Protein AF-A0A7C0WY96-F1 (afdb_monomer_lite)

Radius of gyration: 19.06 Å; chains: 1; bounding box: 50×30×59 Å

pLDDT: mean 78.81, std 15.13, range [37.84, 95.38]

Sequence (147 aa):
MQAAKEWLKQNKFLPRLSLKEQKEIVVGLLGDELVEFNDPRGRTKKGLRLYVVHQKEVKTILTTSYQLIQQLADIPEGSVIRIRKKFVNQKTVYEVELTKKPEEVVDQMLPYVEKLRQYKEGVGSEIEKTKEEVEKEIEQKALEESF

Secondary structure (DSSP, 8-state):
-HHHHHHHHHTTPPPBP-TTT-SEEEEEEEEEEEEEEE-TTS-EEEEEEEEEEETTEEEEEEE--HHHHHHHHTSPTT-EEEEEEEEETTEEEEEEEEEE-GGGTHHHHHHHHHHHHHHHHHHHHHHHHHHHHHHHHHHHHHHHTT-

Structure (mmCIF, N/CA/C/O backbone):
data_AF-A0A7C0WY96-F1
#
_entry.id   AF-A0A7C0WY96-F1
#
loop_
_atom_site.group_PDB
_atom_site.id
_atom_site.type_symbol
_atom_site.label_atom_id
_atom_site.label_alt_id
_atom_site.label_comp_id
_atom_site.label_asym_id
_atom_site.label_entity_id
_atom_site.label_seq_id
_atom_site.pdbx_PDB_ins_code
_atom_site.Cartn_x
_atom_site.Cartn_y
_atom_site.Cartn_z
_atom_site.occupancy
_atom_site.B_iso_or_equiv
_atom_site.auth_seq_id
_atom_site.auth_comp_id
_atom_site.auth_asym_id
_atom_site.auth_atom_id
_atom_site.pdbx_PDB_model_num
ATOM 1 N N . MET A 1 1 ? 23.450 9.141 -3.529 1.00 49.84 1 MET A N 1
ATOM 2 C CA . MET A 1 1 ? 22.136 8.930 -2.863 1.00 49.84 1 MET A CA 1
ATOM 3 C C . MET A 1 1 ? 21.152 10.085 -3.099 1.00 49.84 1 MET A C 1
ATOM 5 O O . MET A 1 1 ? 19.963 9.815 -3.209 1.00 49.84 1 MET A O 1
ATOM 9 N N . GLN A 1 2 ? 21.619 11.339 -3.203 1.00 37.84 2 GLN A N 1
ATOM 10 C CA . GLN A 1 2 ? 20.793 12.519 -3.525 1.00 37.84 2 GLN A CA 1
ATOM 11 C C . GLN A 1 2 ? 20.265 12.500 -4.968 1.00 37.84 2 GLN A C 1
ATOM 13 O O . GLN A 1 2 ? 19.056 12.550 -5.152 1.00 37.84 2 GLN A O 1
ATOM 18 N N . ALA A 1 3 ? 21.137 12.232 -5.947 1.00 38.81 3 ALA A N 1
ATOM 19 C CA . ALA A 1 3 ? 20.771 12.168 -7.366 1.00 38.81 3 ALA A CA 1
ATOM 20 C C . ALA A 1 3 ? 19.659 11.150 -7.677 1.00 38.81 3 ALA A C 1
ATOM 22 O O . ALA A 1 3 ? 18.743 11.459 -8.418 1.00 38.81 3 ALA A O 1
ATOM 23 N N . ALA A 1 4 ? 19.658 9.966 -7.052 1.00 41.22 4 ALA A N 1
ATOM 24 C CA . ALA A 1 4 ? 18.580 8.985 -7.235 1.00 41.22 4 ALA A CA 1
ATOM 25 C C . ALA A 1 4 ? 17.244 9.443 -6.616 1.00 41.22 4 ALA A C 1
ATOM 27 O O . ALA A 1 4 ? 16.183 9.137 -7.144 1.00 41.22 4 ALA A O 1
ATOM 28 N N . LYS A 1 5 ? 17.275 10.190 -5.503 1.00 42.84 5 LYS A N 1
ATOM 29 C CA . LYS A 1 5 ? 16.069 10.760 -4.878 1.00 42.84 5 LYS A CA 1
ATOM 30 C C . LYS A 1 5 ? 15.532 11.961 -5.658 1.00 42.84 5 LYS A C 1
ATOM 32 O O . LYS A 1 5 ? 14.319 12.127 -5.732 1.00 42.84 5 LYS A O 1
ATOM 37 N N . GLU A 1 6 ? 16.413 12.783 -6.217 1.00 40.66 6 GLU A N 1
ATOM 38 C CA . GLU A 1 6 ? 16.057 13.896 -7.104 1.00 40.66 6 GLU A CA 1
ATOM 39 C C . GLU A 1 6 ? 15.535 13.386 -8.440 1.00 40.66 6 GLU A C 1
ATOM 41 O O . GLU A 1 6 ? 14.480 13.833 -8.867 1.00 40.66 6 GLU A O 1
ATOM 46 N N . TRP A 1 7 ? 16.164 12.361 -9.013 1.00 38.97 7 TRP A N 1
ATOM 47 C CA . TRP A 1 7 ? 15.675 11.677 -10.204 1.00 38.97 7 TRP A CA 1
ATOM 48 C C . TRP A 1 7 ? 14.302 11.034 -9.951 1.00 38.97 7 TRP A C 1
ATOM 50 O O . TRP A 1 7 ? 13.382 11.248 -10.727 1.00 38.97 7 TRP A O 1
ATOM 60 N N . LEU A 1 8 ? 14.077 10.355 -8.819 1.00 49.84 8 LEU A N 1
ATOM 61 C CA . LEU A 1 8 ? 12.746 9.829 -8.457 1.00 49.84 8 LEU A CA 1
ATOM 62 C C . LEU A 1 8 ? 11.689 10.932 -8.247 1.00 49.84 8 LEU A C 1
ATOM 64 O O . LEU A 1 8 ? 10.527 10.733 -8.597 1.00 49.84 8 LEU A O 1
ATOM 68 N N . LYS A 1 9 ? 12.081 12.092 -7.697 1.00 45.94 9 LYS A N 1
ATOM 69 C CA . LYS A 1 9 ? 11.213 13.278 -7.575 1.00 45.94 9 LYS A CA 1
ATOM 70 C C . LYS A 1 9 ? 10.898 13.914 -8.932 1.00 45.94 9 LYS A C 1
ATOM 72 O O . LYS A 1 9 ? 9.781 14.383 -9.121 1.00 45.94 9 LYS A O 1
ATOM 77 N N . GLN A 1 10 ? 11.865 13.942 -9.846 1.00 41.25 10 GLN A N 1
ATOM 78 C CA . GLN A 1 10 ? 11.741 14.519 -11.187 1.00 41.25 10 GLN A CA 1
ATOM 79 C C . GLN A 1 10 ? 10.947 13.606 -12.136 1.00 41.25 10 GLN A C 1
ATOM 81 O O . GLN A 1 10 ? 10.165 14.109 -12.931 1.00 41.25 10 GLN A O 1
ATOM 86 N N . ASN A 1 11 ? 11.038 12.281 -11.971 1.00 45.78 11 ASN A N 1
ATOM 87 C CA . ASN A 1 11 ? 10.306 11.265 -12.747 1.00 45.78 11 ASN A CA 1
ATOM 88 C C . ASN A 1 11 ? 8.964 10.860 -12.098 1.00 45.78 11 ASN A C 1
ATOM 90 O O . ASN A 1 11 ? 8.478 9.742 -12.261 1.00 45.78 11 ASN A O 1
ATOM 94 N N . LYS A 1 12 ? 8.376 11.766 -11.303 1.00 53.72 12 LYS A N 1
ATOM 95 C CA . LYS A 1 12 ? 7.014 11.672 -10.747 1.00 53.72 12 LYS A CA 1
ATOM 96 C C . LYS A 1 12 ? 6.713 10.439 -9.882 1.00 53.72 12 LYS A C 1
ATOM 98 O O . LYS A 1 12 ? 5.546 10.150 -9.651 1.00 53.72 12 LYS A O 1
ATOM 103 N N . PHE A 1 13 ? 7.690 9.713 -9.339 1.00 62.47 13 PHE A N 1
ATOM 104 C CA . PHE A 1 13 ? 7.360 8.556 -8.499 1.00 62.47 13 PHE A CA 1
ATOM 105 C C . PHE A 1 13 ? 6.587 8.981 -7.245 1.00 62.47 13 PHE A C 1
ATOM 107 O O . PHE A 1 13 ? 7.045 9.813 -6.458 1.00 62.47 13 PHE A O 1
ATOM 114 N N . LEU A 1 14 ? 5.413 8.375 -7.041 1.00 77.44 14 LEU A N 1
ATOM 115 C CA . LEU A 1 14 ? 4.618 8.582 -5.834 1.00 77.44 14 LEU A CA 1
ATOM 116 C C . LEU A 1 14 ? 5.451 8.230 -4.589 1.00 77.44 14 LEU A C 1
ATOM 118 O O . LEU A 1 14 ? 6.089 7.169 -4.562 1.00 77.44 14 LEU A O 1
ATOM 122 N N . PRO A 1 15 ? 5.441 9.075 -3.541 1.00 82.62 15 PRO A N 1
ATOM 123 C CA . PRO A 1 15 ? 6.274 8.878 -2.363 1.00 82.62 15 PRO A CA 1
ATOM 124 C C . PRO A 1 15 ? 6.001 7.519 -1.719 1.00 82.62 15 PRO A C 1
ATOM 126 O O . PRO A 1 15 ? 4.853 7.117 -1.525 1.00 82.62 15 PRO A O 1
ATOM 129 N N . ARG A 1 16 ? 7.072 6.805 -1.370 1.00 84.00 16 ARG A N 1
ATOM 130 C CA . ARG A 1 16 ? 6.973 5.483 -0.751 1.00 84.00 16 ARG A CA 1
ATOM 131 C C . ARG A 1 16 ? 6.641 5.607 0.734 1.00 84.00 16 ARG A C 1
ATOM 133 O O . ARG A 1 16 ? 7.387 6.229 1.486 1.00 84.00 16 ARG A O 1
ATOM 140 N N . LEU A 1 17 ? 5.585 4.929 1.166 1.00 86.50 17 LEU A N 1
ATOM 141 C CA . LEU A 1 17 ? 5.252 4.712 2.568 1.00 86.50 17 LEU A CA 1
ATOM 142 C C . LEU A 1 17 ? 5.854 3.382 3.047 1.00 86.50 17 LEU A C 1
ATOM 144 O O . LEU A 1 17 ? 5.622 2.315 2.474 1.00 86.50 17 LEU A O 1
ATOM 148 N N . SER A 1 18 ? 6.678 3.447 4.093 1.00 84.38 18 SER A N 1
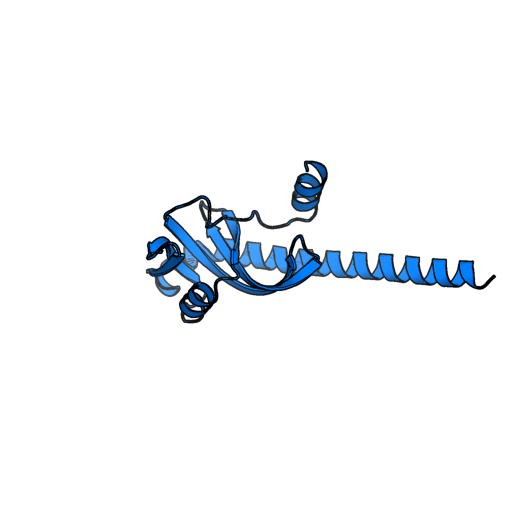ATOM 149 C CA . SER A 1 18 ? 7.412 2.297 4.627 1.00 84.38 18 SER A CA 1
ATOM 150 C C . SER A 1 18 ? 6.673 1.658 5.804 1.00 84.38 18 SER A C 1
ATOM 152 O O . SER A 1 18 ? 6.653 2.198 6.908 1.00 84.38 18 SER A O 1
ATOM 154 N N . LEU A 1 19 ? 6.165 0.435 5.617 1.00 84.38 19 LEU A N 1
ATOM 155 C CA . LEU A 1 19 ? 5.591 -0.382 6.703 1.00 84.38 19 LEU A CA 1
ATOM 156 C C . LEU A 1 19 ? 6.626 -0.848 7.744 1.00 84.38 19 LEU A C 1
ATOM 158 O O . LEU A 1 19 ? 6.289 -1.555 8.693 1.00 84.38 19 LEU A O 1
ATOM 162 N N . LYS A 1 20 ? 7.916 -0.549 7.547 1.00 81.06 20 LYS A N 1
ATOM 163 C CA . LYS A 1 20 ? 8.965 -0.908 8.510 1.00 81.06 20 LYS A CA 1
ATOM 164 C C . LYS A 1 20 ? 9.068 0.105 9.643 1.00 81.06 20 LYS A C 1
ATOM 166 O O . LYS A 1 20 ? 9.356 -0.316 10.763 1.00 81.06 20 LYS A O 1
ATOM 171 N N . GLU A 1 21 ? 8.842 1.378 9.325 1.00 82.31 21 GLU A N 1
ATOM 172 C CA . GLU A 1 21 ? 9.033 2.536 10.207 1.00 82.31 21 GLU A CA 1
ATOM 173 C C . GLU A 1 21 ? 7.839 2.764 11.134 1.00 82.31 21 GLU A C 1
ATOM 175 O O . GLU A 1 21 ? 8.011 3.221 12.259 1.00 82.31 21 GLU A O 1
ATOM 180 N N . GLN A 1 22 ? 6.634 2.411 10.685 1.00 80.31 22 GLN A N 1
ATOM 181 C CA . GLN A 1 22 ? 5.401 2.653 11.427 1.00 80.31 22 GLN A CA 1
ATOM 182 C C . GLN A 1 22 ? 4.841 1.336 11.975 1.00 80.31 22 GLN A C 1
ATOM 184 O O . GLN A 1 22 ? 4.763 0.330 11.268 1.00 80.31 22 GLN A O 1
ATOM 189 N N . LYS A 1 23 ? 4.482 1.331 13.266 1.00 85.75 23 LYS A N 1
ATOM 190 C CA . LYS A 1 23 ? 3.876 0.168 13.937 1.00 85.75 23 LYS A CA 1
ATOM 191 C C . LYS A 1 23 ? 2.433 -0.058 13.481 1.00 85.75 23 LYS A C 1
ATOM 193 O O . LYS A 1 23 ? 1.985 -1.197 13.403 1.00 85.75 23 LYS A O 1
ATOM 198 N N . GLU A 1 24 ? 1.724 1.019 13.182 1.00 91.88 24 GLU A N 1
ATOM 199 C CA . GLU A 1 24 ? 0.345 1.014 12.710 1.00 91.88 24 GLU A CA 1
ATOM 200 C C . GLU A 1 24 ? 0.150 2.176 11.743 1.00 91.88 24 GLU A C 1
ATOM 202 O O . GLU A 1 24 ? 0.657 3.268 12.004 1.00 91.88 24 GLU A O 1
ATOM 207 N N . ILE A 1 25 ? -0.577 1.932 10.651 1.00 93.25 25 ILE A N 1
ATOM 208 C CA . ILE A 1 25 ? -0.963 2.954 9.676 1.00 93.25 25 ILE A CA 1
ATOM 209 C C . ILE A 1 25 ? -2.419 2.774 9.260 1.00 93.25 25 ILE A C 1
ATOM 211 O O . ILE A 1 25 ? -2.903 1.646 9.190 1.00 93.25 25 ILE A O 1
ATOM 215 N N . VAL A 1 26 ? -3.101 3.873 8.946 1.00 93.62 26 VAL A N 1
ATOM 216 C CA . VAL A 1 26 ? -4.448 3.866 8.357 1.00 93.62 26 VAL A CA 1
ATOM 217 C C . VAL A 1 26 ? -4.367 4.522 6.992 1.00 93.62 26 VAL A C 1
ATOM 219 O O . VAL A 1 26 ? -3.864 5.639 6.877 1.00 93.62 26 VAL A O 1
ATOM 222 N N . VAL A 1 27 ? -4.830 3.825 5.962 1.00 94.88 27 VAL A N 1
ATOM 223 C CA . VAL A 1 27 ? -4.696 4.257 4.572 1.00 94.88 27 VAL A CA 1
ATOM 224 C C . VAL A 1 27 ? -5.964 3.969 3.780 1.00 94.88 27 VAL A C 1
ATOM 226 O O . VAL A 1 27 ? -6.619 2.955 4.000 1.00 94.88 27 VAL A O 1
ATOM 229 N N . GLY A 1 28 ? -6.303 4.859 2.850 1.00 94.62 28 GLY A N 1
ATOM 230 C CA . GLY A 1 28 ? -7.317 4.586 1.830 1.00 94.62 28 GLY A CA 1
ATOM 231 C C . GLY A 1 28 ? -6.687 3.835 0.665 1.00 94.62 28 GLY A C 1
ATOM 232 O O . GLY A 1 28 ? -5.671 4.290 0.148 1.00 94.62 28 GLY A O 1
ATOM 233 N N . LEU A 1 29 ? -7.245 2.703 0.256 1.00 93.81 29 LEU A N 1
ATOM 234 C CA . LEU A 1 29 ? -6.765 1.912 -0.871 1.00 93.81 29 LEU A CA 1
ATOM 235 C C . LEU A 1 29 ? -7.318 2.496 -2.176 1.00 93.81 29 LEU A C 1
ATOM 237 O O . LEU A 1 29 ? -8.525 2.636 -2.322 1.00 93.81 29 LEU A O 1
ATOM 241 N N . LEU A 1 30 ? -6.443 2.847 -3.115 1.00 91.00 30 LEU A N 1
ATOM 242 C CA . LEU A 1 30 ? -6.825 3.349 -4.444 1.00 91.00 30 LEU A CA 1
ATOM 243 C C . LEU A 1 30 ? -6.672 2.298 -5.545 1.00 91.00 30 LEU A C 1
ATOM 245 O O . LEU A 1 30 ? -7.101 2.539 -6.666 1.00 91.00 30 LEU A O 1
ATOM 249 N N . GLY A 1 31 ? -6.000 1.193 -5.237 1.00 88.88 31 GLY A N 1
ATOM 250 C CA . GLY A 1 31 ? -5.759 0.085 -6.147 1.00 88.88 31 GLY A CA 1
ATOM 251 C C . GLY A 1 31 ? -4.376 -0.510 -5.965 1.00 88.88 31 GLY A C 1
ATOM 252 O O . GLY A 1 31 ? -3.543 0.001 -5.202 1.00 88.88 31 GLY A O 1
ATOM 253 N N . ASP A 1 32 ? -4.127 -1.589 -6.684 1.00 89.38 32 ASP A N 1
ATOM 254 C CA . ASP A 1 32 ? -2.899 -2.358 -6.590 1.00 89.38 32 ASP A CA 1
ATOM 255 C C . ASP A 1 32 ? -2.362 -2.786 -7.959 1.00 89.38 32 ASP A C 1
ATOM 257 O O . ASP A 1 32 ? -3.024 -2.708 -8.991 1.00 89.38 32 ASP A O 1
ATOM 261 N N . GLU A 1 33 ? -1.081 -3.132 -7.980 1.00 85.56 33 GLU A N 1
ATOM 262 C CA . GLU A 1 33 ? -0.360 -3.546 -9.174 1.00 85.56 33 GLU A CA 1
ATOM 263 C C . GLU A 1 33 ? 0.697 -4.583 -8.785 1.00 85.56 33 GLU A C 1
ATOM 265 O O . GLU A 1 33 ? 1.527 -4.355 -7.893 1.00 85.56 33 GLU A O 1
ATOM 270 N N . LEU A 1 34 ? 0.694 -5.730 -9.464 1.00 83.94 34 LEU A N 1
ATOM 271 C CA . LEU A 1 34 ? 1.784 -6.695 -9.362 1.00 83.94 34 LEU A CA 1
ATOM 272 C C . LEU A 1 34 ? 3.007 -6.149 -10.087 1.00 83.94 34 LEU A C 1
ATOM 274 O O . LEU A 1 34 ? 2.949 -5.803 -11.263 1.00 83.94 34 LEU A O 1
ATOM 278 N N . VAL A 1 35 ? 4.133 -6.106 -9.383 1.00 82.25 35 VAL A N 1
ATOM 279 C CA . VAL A 1 35 ? 5.373 -5.543 -9.911 1.00 82.25 35 VAL A CA 1
ATOM 280 C C . VAL A 1 35 ? 6.532 -6.505 -9.735 1.00 82.25 35 VAL A C 1
ATOM 282 O O . VAL A 1 35 ? 6.674 -7.176 -8.708 1.00 82.25 35 VAL A O 1
ATOM 285 N N . GLU A 1 36 ? 7.398 -6.524 -10.738 1.00 79.25 36 GLU A N 1
ATOM 286 C CA . GLU A 1 36 ? 8.692 -7.187 -10.685 1.00 79.25 36 GLU A CA 1
ATOM 287 C C . GLU A 1 36 ? 9.783 -6.148 -10.435 1.00 79.25 36 GLU A C 1
ATOM 289 O O . GLU A 1 36 ? 9.798 -5.074 -11.034 1.00 79.25 36 GLU A O 1
ATOM 294 N N . PHE A 1 37 ? 10.688 -6.435 -9.503 1.00 72.62 37 PHE A N 1
ATOM 295 C CA . PHE A 1 37 ? 11.810 -5.556 -9.199 1.00 72.62 37 PHE A CA 1
ATOM 296 C C . PHE A 1 37 ? 13.048 -6.356 -8.816 1.00 72.62 37 PHE A C 1
ATOM 298 O O . PHE A 1 37 ? 12.960 -7.446 -8.251 1.00 72.62 37 PHE A O 1
ATOM 305 N N . ASN A 1 38 ? 14.220 -5.791 -9.085 1.00 67.06 38 ASN A N 1
ATOM 306 C CA . ASN A 1 38 ? 15.486 -6.419 -8.735 1.00 67.06 38 ASN A CA 1
ATOM 307 C C . ASN A 1 38 ? 15.883 -6.054 -7.297 1.00 67.06 38 ASN A C 1
ATOM 309 O O . ASN A 1 38 ? 15.918 -4.887 -6.905 1.00 67.06 38 ASN A O 1
ATOM 313 N N . ASP A 1 39 ? 16.164 -7.072 -6.487 1.00 69.38 39 ASP A N 1
ATOM 314 C CA . ASP A 1 39 ? 16.815 -6.930 -5.182 1.00 69.38 39 ASP A CA 1
ATOM 315 C C . ASP A 1 39 ? 18.222 -6.312 -5.366 1.00 69.38 39 ASP A C 1
ATOM 317 O O . ASP A 1 39 ? 18.822 -6.508 -6.423 1.00 69.38 39 ASP A O 1
ATOM 321 N N . PRO A 1 40 ? 18.803 -5.636 -4.355 1.00 61.84 40 PRO A N 1
ATOM 322 C CA . PRO A 1 40 ? 20.224 -5.259 -4.335 1.00 61.84 40 PRO A CA 1
ATOM 323 C C . PRO A 1 40 ? 21.222 -6.337 -4.794 1.00 61.84 40 PRO A C 1
ATOM 325 O O . PRO A 1 40 ? 22.327 -6.010 -5.210 1.00 61.84 40 PRO A O 1
ATOM 328 N N . ARG A 1 41 ? 20.855 -7.623 -4.721 1.00 74.00 41 ARG A N 1
ATOM 329 C CA . ARG A 1 41 ? 21.648 -8.759 -5.230 1.00 74.00 41 ARG A CA 1
ATOM 330 C C . ARG A 1 41 ? 21.368 -9.137 -6.695 1.00 74.00 41 ARG A C 1
ATOM 332 O O . ARG A 1 41 ? 21.715 -10.242 -7.097 1.00 74.00 41 ARG A O 1
ATOM 339 N N . GLY A 1 42 ? 20.668 -8.298 -7.456 1.00 72.12 42 GLY A N 1
ATOM 340 C CA . GLY A 1 42 ? 20.335 -8.527 -8.869 1.00 72.12 42 GLY A CA 1
ATOM 341 C C . GLY A 1 42 ? 19.270 -9.599 -9.125 1.00 72.12 42 GLY A C 1
ATOM 342 O O . GLY A 1 42 ? 19.033 -9.963 -10.268 1.00 72.12 42 GLY A O 1
ATOM 343 N N . ARG A 1 43 ? 18.616 -10.123 -8.079 1.00 75.94 43 ARG A N 1
ATOM 344 C CA . ARG A 1 43 ? 17.570 -11.148 -8.221 1.00 75.94 43 ARG A CA 1
ATOM 345 C C . ARG A 1 43 ? 16.210 -10.501 -8.422 1.00 75.94 43 ARG A C 1
ATOM 347 O O . ARG A 1 43 ? 15.795 -9.706 -7.576 1.00 75.94 43 ARG A O 1
ATOM 354 N N . THR A 1 44 ? 15.500 -10.907 -9.466 1.00 77.38 44 THR A N 1
ATOM 355 C CA . THR A 1 44 ? 14.122 -10.485 -9.717 1.00 77.38 44 THR A 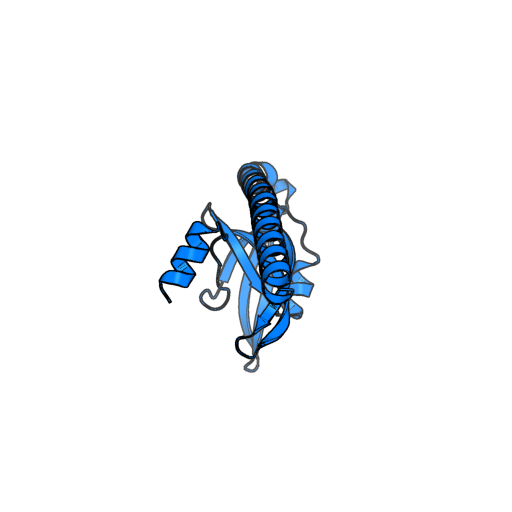CA 1
ATOM 356 C C . THR A 1 44 ? 13.192 -11.035 -8.638 1.00 77.38 44 THR A C 1
ATOM 358 O O . THR A 1 44 ? 13.224 -12.217 -8.290 1.00 77.38 44 THR A O 1
ATOM 361 N N . LYS A 1 45 ? 12.373 -10.155 -8.070 1.00 74.25 45 LYS A N 1
ATOM 362 C CA . LYS A 1 45 ? 11.354 -10.464 -7.071 1.00 74.25 45 LYS A CA 1
ATOM 363 C C . LYS A 1 45 ? 10.014 -9.924 -7.531 1.00 74.25 45 LYS A C 1
ATOM 365 O O . LYS A 1 45 ? 9.931 -8.796 -8.006 1.00 74.25 45 LYS A O 1
ATOM 370 N N . LYS A 1 46 ? 8.971 -10.720 -7.313 1.00 79.88 46 LYS A N 1
ATOM 371 C CA . LYS A 1 46 ? 7.576 -10.303 -7.459 1.00 79.88 46 LYS A CA 1
ATOM 372 C C . LYS A 1 46 ? 7.091 -9.704 -6.145 1.00 79.88 46 LYS A C 1
ATOM 374 O O . LYS A 1 46 ? 7.409 -10.210 -5.066 1.00 79.88 46 LYS A O 1
ATOM 379 N N . GLY A 1 47 ? 6.332 -8.626 -6.235 1.00 85.44 47 GLY A N 1
ATOM 380 C CA . GLY A 1 47 ? 5.686 -7.991 -5.099 1.00 85.44 47 GLY A CA 1
ATOM 381 C C . GLY A 1 47 ? 4.409 -7.288 -5.520 1.00 85.44 47 GLY A C 1
ATOM 382 O O . GLY A 1 47 ? 4.074 -7.227 -6.699 1.00 85.44 47 GLY A O 1
ATOM 383 N N . LEU A 1 48 ? 3.715 -6.749 -4.529 1.00 88.00 48 LEU A N 1
ATOM 384 C CA . LEU A 1 48 ? 2.504 -5.973 -4.720 1.00 88.00 48 LEU A CA 1
ATOM 385 C C . LEU A 1 48 ? 2.799 -4.511 -4.398 1.00 88.00 48 LEU A C 1
ATOM 387 O O . LEU A 1 48 ? 3.292 -4.190 -3.306 1.00 88.00 48 LEU A O 1
ATOM 391 N N . ARG A 1 49 ? 2.524 -3.633 -5.359 1.00 89.31 49 ARG A N 1
ATOM 392 C CA . ARG A 1 49 ? 2.521 -2.184 -5.189 1.00 89.31 49 ARG A CA 1
ATOM 393 C C . ARG A 1 49 ? 1.085 -1.747 -4.937 1.00 89.31 49 ARG A C 1
ATOM 395 O O . ARG A 1 49 ? 0.236 -1.911 -5.795 1.00 89.31 49 ARG A O 1
ATOM 402 N N . LEU A 1 50 ? 0.836 -1.154 -3.780 1.00 90.69 50 LEU A N 1
ATOM 403 C CA . LEU A 1 50 ? -0.440 -0.535 -3.443 1.00 90.69 50 LEU A CA 1
ATOM 404 C C . LEU A 1 50 ? -0.337 0.966 -3.669 1.00 90.69 50 LEU A C 1
ATOM 406 O O . LEU A 1 50 ? 0.629 1.593 -3.217 1.00 90.69 50 LEU A O 1
ATOM 410 N N . TYR A 1 51 ? -1.354 1.538 -4.292 1.00 92.06 51 TYR A N 1
ATOM 411 C CA . TYR A 1 51 ? -1.583 2.972 -4.343 1.00 92.06 51 TYR A CA 1
ATOM 412 C C . TYR A 1 51 ? -2.530 3.340 -3.214 1.00 92.06 51 TYR A C 1
ATOM 414 O O . TYR A 1 51 ? -3.611 2.766 -3.087 1.00 92.06 51 TYR A O 1
ATOM 422 N N . VAL A 1 52 ? -2.113 4.270 -2.359 1.00 93.75 52 VAL A N 1
ATOM 423 C CA . VAL A 1 52 ? -2.862 4.585 -1.145 1.00 93.75 52 VAL A CA 1
ATOM 424 C C . VAL A 1 52 ? -2.947 6.077 -0.872 1.00 93.75 52 VAL A C 1
ATOM 426 O O . VAL A 1 52 ? -2.028 6.826 -1.190 1.00 93.75 52 VAL A O 1
ATOM 429 N N . VAL A 1 53 ? -4.020 6.508 -0.216 1.00 93.44 53 VAL A N 1
ATOM 430 C CA . VAL A 1 53 ? -4.134 7.841 0.380 1.00 93.44 53 VAL A CA 1
ATOM 431 C C . VAL A 1 53 ? -3.681 7.767 1.829 1.00 93.44 53 VAL A C 1
ATOM 433 O O . VAL A 1 53 ? -4.250 7.034 2.638 1.00 93.44 53 VAL A O 1
ATOM 436 N N . HIS A 1 54 ? -2.667 8.553 2.173 1.00 92.31 54 HIS A N 1
ATOM 437 C CA . HIS A 1 54 ? -2.187 8.705 3.541 1.00 92.31 54 HIS A CA 1
ATOM 438 C C . HIS A 1 54 ? -1.841 10.172 3.792 1.00 92.31 54 HIS A C 1
ATOM 440 O O . HIS A 1 54 ? -1.080 10.762 3.029 1.00 92.31 54 HIS A O 1
ATOM 446 N N . GLN A 1 55 ? -2.381 10.764 4.864 1.00 88.75 55 GLN A N 1
ATOM 447 C CA . GLN A 1 55 ? -2.170 12.182 5.202 1.00 88.75 55 GLN A CA 1
ATOM 448 C C . GLN A 1 55 ? -2.508 13.141 4.042 1.00 88.75 55 GLN A C 1
ATOM 450 O O . GLN A 1 55 ? -1.762 14.074 3.767 1.00 88.75 55 GLN A O 1
ATOM 455 N N . LYS A 1 56 ? -3.639 12.906 3.357 1.00 86.81 56 LYS A N 1
ATOM 456 C CA . LYS A 1 56 ? -4.109 13.696 2.198 1.00 86.81 56 LYS A CA 1
ATOM 457 C C . LYS A 1 56 ? -3.160 13.699 0.988 1.00 86.81 56 LYS A C 1
ATOM 459 O O . LYS A 1 56 ? -3.309 14.528 0.094 1.00 86.81 56 LYS A O 1
ATOM 464 N N . GLU A 1 57 ? -2.221 12.759 0.925 1.00 88.94 57 GLU A N 1
ATOM 465 C CA . GLU A 1 57 ? -1.317 12.560 -0.208 1.00 88.94 57 GLU A CA 1
ATOM 466 C C . GLU A 1 57 ? -1.463 11.148 -0.777 1.00 88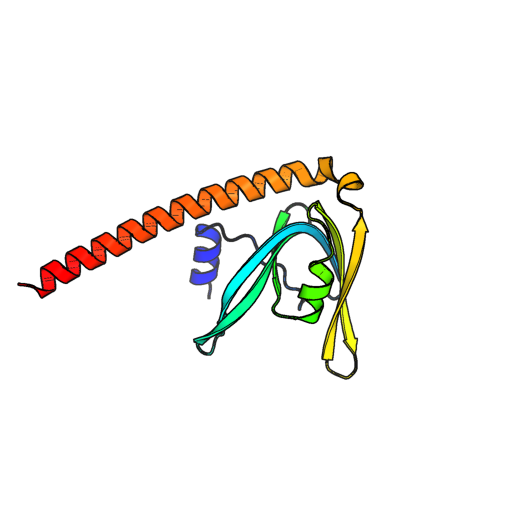.94 57 GLU A C 1
ATOM 468 O O . GLU A 1 57 ? -1.676 10.189 -0.033 1.00 88.94 57 GLU A O 1
ATOM 473 N N . VAL A 1 58 ? -1.289 11.017 -2.095 1.00 90.12 58 VAL A N 1
ATOM 474 C CA . VAL A 1 58 ? -1.190 9.713 -2.761 1.00 90.12 58 VAL A CA 1
ATOM 475 C C . VAL A 1 58 ? 0.231 9.185 -2.568 1.00 90.12 58 VAL A C 1
ATOM 477 O O . VAL A 1 58 ? 1.203 9.860 -2.908 1.00 90.12 58 VAL A O 1
ATOM 480 N N . LYS A 1 59 ? 0.355 7.989 -1.998 1.00 91.00 59 LYS A N 1
ATOM 481 C CA . LYS A 1 59 ? 1.616 7.313 -1.674 1.00 91.00 59 LYS A CA 1
ATOM 482 C C . LYS A 1 59 ? 1.605 5.894 -2.230 1.00 91.00 59 LYS A C 1
ATOM 484 O O . LYS A 1 59 ? 0.558 5.366 -2.600 1.00 91.00 59 LYS A O 1
ATOM 489 N N . THR A 1 60 ? 2.774 5.265 -2.262 1.00 90.69 60 THR A N 1
ATOM 490 C CA . THR A 1 60 ? 2.915 3.856 -2.642 1.00 90.69 60 THR A CA 1
ATOM 491 C C . THR A 1 60 ? 3.403 3.008 -1.479 1.00 90.69 60 THR A C 1
ATOM 493 O O . THR A 1 60 ? 4.339 3.379 -0.771 1.00 90.69 60 THR A O 1
ATOM 496 N N . ILE A 1 61 ? 2.809 1.833 -1.293 1.00 89.94 61 ILE A N 1
ATOM 497 C CA . ILE A 1 61 ? 3.336 0.795 -0.402 1.00 89.94 61 ILE A CA 1
ATOM 498 C C . ILE A 1 61 ? 3.810 -0.358 -1.278 1.00 89.94 61 ILE A C 1
ATOM 500 O O . ILE A 1 61 ? 3.047 -0.880 -2.078 1.00 89.94 61 ILE A O 1
ATOM 504 N N . LEU A 1 62 ? 5.064 -0.778 -1.115 1.00 87.56 62 LEU A N 1
ATOM 505 C CA . LEU A 1 62 ? 5.590 -1.972 -1.778 1.00 87.56 62 LEU A CA 1
ATOM 506 C C . LEU A 1 62 ? 5.783 -3.083 -0.750 1.00 87.56 62 LEU A C 1
ATOM 508 O O . LEU A 1 62 ? 6.578 -2.925 0.187 1.00 87.56 62 LEU A O 1
ATOM 512 N N . THR A 1 63 ? 5.101 -4.206 -0.959 1.00 86.69 63 THR A N 1
ATOM 513 C CA . THR A 1 63 ? 5.204 -5.400 -0.117 1.00 86.69 63 THR A CA 1
ATOM 514 C C . THR A 1 63 ? 5.578 -6.636 -0.931 1.00 86.69 63 THR A C 1
ATOM 516 O O . THR A 1 63 ? 5.142 -6.822 -2.060 1.00 86.69 63 THR A O 1
ATOM 519 N N . THR A 1 64 ? 6.389 -7.507 -0.333 1.00 86.44 64 THR A N 1
ATOM 520 C CA . THR A 1 64 ? 6.651 -8.877 -0.812 1.00 86.44 64 THR A CA 1
ATOM 521 C C . THR A 1 64 ? 6.163 -9.924 0.187 1.00 86.44 64 THR A C 1
ATOM 523 O O . THR A 1 64 ? 6.511 -11.096 0.079 1.00 86.44 64 THR A O 1
ATOM 526 N N . SER A 1 65 ? 5.445 -9.502 1.232 1.00 86.81 65 SER A N 1
ATOM 527 C CA . SER A 1 65 ? 4.918 -10.414 2.243 1.00 86.81 65 SER A CA 1
ATOM 528 C C . SER A 1 65 ? 3.709 -11.135 1.670 1.00 86.81 65 SER A C 1
ATOM 530 O O . SER A 1 65 ? 2.666 -10.515 1.476 1.00 86.81 65 SER A O 1
ATOM 532 N N . TYR A 1 66 ? 3.849 -12.437 1.429 1.00 86.94 66 TYR A N 1
ATOM 533 C CA . TYR A 1 66 ? 2.776 -13.271 0.895 1.00 86.94 66 TYR A CA 1
ATOM 534 C C . TYR A 1 66 ? 1.507 -13.204 1.757 1.00 86.94 66 TYR A C 1
ATOM 536 O O . TYR A 1 66 ? 0.426 -12.976 1.233 1.00 86.94 66 TYR A O 1
ATOM 544 N N . GLN A 1 67 ? 1.651 -13.282 3.084 1.00 88.25 67 GLN A N 1
ATOM 545 C CA . GLN A 1 67 ? 0.521 -13.180 4.012 1.00 88.25 67 GLN A CA 1
ATOM 546 C C . GLN A 1 67 ? -0.208 -11.833 3.898 1.00 88.25 67 GLN A C 1
ATOM 548 O O . GLN A 1 67 ? -1.433 -11.790 3.919 1.00 88.25 67 GLN A O 1
ATOM 553 N N . LEU A 1 68 ? 0.539 -10.729 3.774 1.00 88.81 68 LEU A N 1
ATOM 554 C CA . LEU A 1 68 ? -0.067 -9.404 3.626 1.00 88.81 68 LEU A CA 1
ATOM 555 C C . LEU A 1 68 ? -0.781 -9.281 2.276 1.00 88.81 68 LEU A C 1
ATOM 557 O O . LEU A 1 68 ? -1.871 -8.734 2.218 1.00 88.81 68 LEU A O 1
ATOM 561 N N . ILE A 1 69 ? -0.181 -9.813 1.209 1.00 90.25 69 ILE A N 1
ATOM 562 C CA . ILE A 1 69 ? -0.782 -9.833 -0.129 1.00 90.25 69 ILE A CA 1
ATOM 563 C C . ILE A 1 69 ? -2.104 -10.609 -0.108 1.00 90.25 69 ILE A C 1
ATOM 565 O O . ILE A 1 69 ? -3.095 -10.110 -0.624 1.00 90.25 69 ILE A O 1
ATOM 569 N N . GLN A 1 70 ? -2.148 -11.774 0.547 1.00 89.12 70 GLN A N 1
ATOM 570 C CA . GLN A 1 70 ? -3.383 -12.550 0.696 1.00 89.12 70 GLN A CA 1
ATOM 571 C C . GLN A 1 70 ? -4.471 -11.778 1.449 1.00 89.12 70 GLN A C 1
ATOM 573 O O . GLN A 1 70 ? -5.600 -11.733 0.987 1.00 89.12 70 GLN A O 1
ATOM 578 N N . GLN A 1 71 ? -4.137 -11.131 2.571 1.00 90.06 71 GLN A N 1
ATOM 579 C CA . GLN A 1 71 ? -5.119 -10.349 3.336 1.00 90.06 71 GLN A CA 1
ATOM 580 C C . GLN A 1 71 ? -5.664 -9.139 2.569 1.00 90.06 71 GLN A C 1
ATOM 582 O O . GLN A 1 71 ? -6.772 -8.694 2.845 1.00 90.06 71 GLN A O 1
ATOM 587 N N . LEU A 1 72 ? -4.879 -8.581 1.647 1.00 90.31 72 LEU A N 1
ATOM 588 C CA . LEU A 1 72 ? -5.287 -7.440 0.831 1.00 90.31 72 LEU A CA 1
ATOM 589 C C . LEU A 1 72 ? -6.117 -7.850 -0.387 1.00 90.31 72 LEU A C 1
ATOM 591 O O . LEU A 1 72 ? -6.902 -7.037 -0.853 1.00 90.31 72 LEU A O 1
ATOM 595 N N . ALA A 1 73 ? -5.965 -9.083 -0.879 1.00 86.69 73 ALA A N 1
ATOM 596 C CA . ALA A 1 73 ? -6.662 -9.566 -2.071 1.00 86.69 73 ALA A CA 1
ATOM 597 C C . ALA A 1 73 ? -8.193 -9.568 -1.917 1.00 86.69 73 ALA A C 1
ATOM 599 O O . ALA A 1 73 ? -8.906 -9.361 -2.892 1.00 86.69 73 ALA A O 1
ATOM 600 N N . ASP A 1 74 ? -8.690 -9.758 -0.692 1.00 87.19 74 ASP A N 1
ATOM 601 C CA . ASP A 1 74 ? -10.127 -9.775 -0.393 1.00 87.19 74 ASP A CA 1
ATOM 602 C C . ASP A 1 74 ? -10.703 -8.375 -0.102 1.00 87.19 74 ASP A C 1
ATOM 604 O O . ASP A 1 74 ? -11.897 -8.231 0.170 1.00 87.19 74 ASP A O 1
ATOM 608 N N . ILE A 1 75 ? -9.869 -7.327 -0.112 1.00 90.50 75 ILE A N 1
ATOM 609 C CA . ILE A 1 75 ? -10.284 -5.968 0.241 1.00 90.50 75 ILE A CA 1
ATOM 610 C C . ILE A 1 75 ? -10.577 -5.167 -1.029 1.00 90.50 75 ILE A C 1
ATOM 612 O O . ILE A 1 75 ? -9.681 -4.989 -1.852 1.00 90.50 75 ILE A O 1
ATOM 616 N N . PRO A 1 76 ? -11.791 -4.606 -1.177 1.00 90.25 76 PRO A N 1
ATOM 617 C CA . PRO A 1 76 ? -12.130 -3.848 -2.368 1.00 90.25 76 PRO A CA 1
ATOM 618 C C . PRO A 1 76 ? -11.391 -2.506 -2.416 1.00 90.25 76 PRO A C 1
ATOM 620 O O . PRO A 1 76 ? -11.203 -1.835 -1.391 1.00 90.25 76 PRO A O 1
ATOM 623 N N . GLU A 1 77 ? -11.023 -2.085 -3.625 1.00 90.25 77 GLU A N 1
ATOM 624 C CA . GLU A 1 77 ? -10.515 -0.738 -3.888 1.00 90.25 77 GLU A CA 1
ATOM 625 C C . GLU A 1 77 ? -11.506 0.330 -3.399 1.00 90.25 77 GLU A C 1
ATOM 627 O O . GLU A 1 77 ? -12.718 0.127 -3.376 1.00 90.25 77 GLU A O 1
ATOM 632 N N . GLY A 1 78 ? -10.989 1.476 -2.962 1.00 89.69 78 GLY A N 1
ATOM 633 C CA . GLY A 1 78 ? -11.774 2.539 -2.333 1.00 89.69 78 GLY A CA 1
ATOM 634 C C . GLY A 1 78 ? -11.976 2.358 -0.826 1.00 89.69 78 GLY A C 1
ATOM 635 O O . GLY A 1 78 ? -12.388 3.300 -0.159 1.00 89.69 78 GLY A O 1
ATOM 636 N N . SER A 1 79 ? -11.639 1.198 -0.257 1.00 93.62 79 SER A N 1
ATOM 637 C CA . SER A 1 79 ? -11.740 0.950 1.186 1.00 93.62 79 SER A CA 1
ATOM 638 C C . SER A 1 79 ? -10.710 1.725 2.008 1.00 93.62 79 SER A C 1
ATOM 640 O O . SER A 1 79 ? -9.601 1.994 1.550 1.00 93.62 79 SER A O 1
ATOM 642 N N . VAL A 1 80 ? -11.016 1.989 3.281 1.00 94.12 80 VAL A N 1
ATOM 643 C CA . VAL A 1 80 ? -10.014 2.424 4.269 1.00 94.12 80 VAL A CA 1
ATOM 644 C C . VAL A 1 80 ? -9.593 1.232 5.107 1.00 94.12 80 VAL A C 1
ATOM 646 O O . VAL A 1 80 ? -10.423 0.600 5.759 1.00 94.12 80 VAL A O 1
ATOM 649 N N . ILE A 1 81 ? -8.294 0.957 5.132 1.00 95.38 81 ILE A N 1
ATOM 650 C CA . ILE A 1 81 ? -7.704 -0.146 5.883 1.00 95.38 81 ILE A CA 1
ATOM 651 C C . ILE A 1 81 ? -6.732 0.360 6.936 1.00 95.38 81 ILE A C 1
ATOM 653 O O . ILE A 1 81 ? -6.028 1.355 6.752 1.00 95.38 81 ILE A O 1
ATOM 657 N N . ARG A 1 82 ? -6.642 -0.384 8.030 1.00 95.31 82 ARG A N 1
ATOM 658 C CA . ARG A 1 82 ? -5.5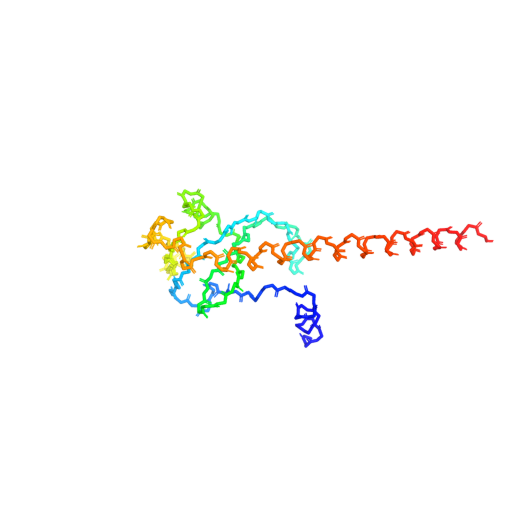90 -0.246 9.024 1.00 95.31 82 ARG A CA 1
ATOM 659 C C . ARG A 1 82 ? -4.619 -1.407 8.874 1.00 95.31 82 ARG A C 1
ATOM 661 O O . ARG A 1 82 ? -5.024 -2.561 8.924 1.00 95.31 82 ARG A O 1
ATOM 668 N N . ILE A 1 83 ? -3.333 -1.102 8.736 1.00 94.31 83 ILE A N 1
ATOM 669 C CA . ILE A 1 83 ? -2.259 -2.094 8.677 1.00 94.31 83 ILE A CA 1
ATOM 670 C C . ILE A 1 83 ? -1.453 -2.005 9.971 1.00 94.31 83 ILE A C 1
ATOM 672 O O . ILE A 1 83 ? -0.853 -0.972 10.272 1.00 94.31 83 ILE A O 1
ATOM 676 N N . ARG A 1 84 ? -1.418 -3.099 10.733 1.00 92.69 84 ARG A N 1
ATOM 677 C CA . ARG A 1 84 ? -0.660 -3.230 11.983 1.00 92.69 84 ARG A CA 1
ATOM 678 C C . ARG A 1 84 ? 0.517 -4.172 11.803 1.00 92.69 84 ARG A C 1
ATOM 680 O O . ARG A 1 84 ? 0.372 -5.289 11.315 1.00 92.69 84 ARG A O 1
ATOM 687 N N . LYS A 1 85 ? 1.687 -3.743 12.264 1.00 90.62 85 LYS A N 1
ATOM 688 C CA . LYS A 1 85 ? 2.896 -4.560 12.353 1.00 90.62 85 LYS A CA 1
ATOM 689 C C . LYS A 1 85 ? 2.944 -5.234 13.722 1.00 90.62 85 LYS A C 1
ATOM 691 O O . LYS A 1 85 ? 3.032 -4.563 14.753 1.00 90.62 85 LYS A O 1
ATOM 696 N N . LYS A 1 86 ? 2.944 -6.564 13.731 1.00 88.69 86 LYS A N 1
ATOM 697 C CA . LYS A 1 86 ? 3.145 -7.395 14.923 1.00 88.69 86 LYS A CA 1
ATOM 698 C C . LYS A 1 86 ? 4.456 -8.162 14.828 1.00 88.69 86 LYS A C 1
ATOM 700 O O . LYS A 1 86 ? 4.944 -8.478 13.745 1.00 88.69 86 LYS A O 1
ATOM 705 N N . PHE A 1 87 ? 5.033 -8.454 15.985 1.00 86.06 87 PHE A N 1
ATOM 706 C CA . PHE A 1 87 ? 6.208 -9.304 16.097 1.00 86.06 87 PHE A CA 1
ATOM 707 C C . PHE A 1 87 ? 5.806 -10.552 16.874 1.00 86.06 87 PHE A C 1
ATOM 709 O O . PHE A 1 87 ? 5.462 -10.463 18.049 1.00 86.06 87 PHE A O 1
ATOM 716 N N . VAL A 1 88 ? 5.779 -11.696 16.196 1.00 86.19 88 VAL A N 1
ATOM 717 C CA . VAL A 1 88 ? 5.322 -12.976 16.748 1.00 86.19 88 VAL A CA 1
ATOM 718 C C . VAL A 1 88 ? 6.403 -14.006 16.467 1.00 86.19 88 VAL A C 1
ATOM 720 O O . VAL A 1 88 ? 6.814 -14.158 15.320 1.00 86.19 88 VAL A O 1
ATOM 723 N N . ASN A 1 89 ? 6.887 -14.704 17.497 1.00 83.69 89 ASN A N 1
ATOM 724 C CA . ASN A 1 89 ? 7.903 -15.759 17.368 1.00 83.69 89 ASN A CA 1
ATOM 725 C C . ASN A 1 89 ? 9.115 -15.342 16.513 1.00 83.69 89 ASN A C 1
ATOM 727 O O . ASN A 1 89 ? 9.510 -16.047 15.588 1.00 83.69 89 ASN A O 1
ATOM 731 N N . GLN A 1 90 ? 9.668 -14.155 16.789 1.00 83.19 90 GLN A N 1
ATOM 732 C CA . GLN A 1 90 ? 10.795 -13.555 16.057 1.00 83.19 90 GLN A CA 1
ATOM 733 C C . GLN A 1 90 ? 10.530 -13.215 14.575 1.00 83.19 90 GLN A C 1
ATOM 735 O O . GLN A 1 90 ? 11.442 -12.805 13.857 1.00 83.19 90 GLN A O 1
ATOM 740 N N . LYS A 1 91 ? 9.284 -13.331 14.105 1.00 83.56 91 LYS A N 1
ATOM 741 C CA . LYS A 1 91 ? 8.868 -12.974 12.746 1.00 83.56 91 LYS A CA 1
ATOM 742 C C . LYS A 1 91 ? 8.018 -11.708 12.764 1.00 83.56 91 LYS A C 1
ATOM 744 O O . LYS A 1 91 ? 7.174 -11.506 13.635 1.00 83.56 91 LYS A O 1
ATOM 749 N N . THR A 1 92 ? 8.241 -10.845 11.773 1.00 84.69 92 THR A N 1
ATOM 750 C CA . THR A 1 92 ? 7.358 -9.699 11.527 1.00 84.69 92 THR A CA 1
ATOM 751 C C . THR A 1 92 ? 6.143 -10.181 10.749 1.00 84.69 92 THR A C 1
ATOM 753 O O . THR A 1 92 ? 6.291 -10.722 9.655 1.00 84.69 92 THR A O 1
ATOM 756 N N . VAL A 1 93 ? 4.963 -9.960 11.313 1.00 87.44 93 VAL A N 1
ATOM 757 C CA . VAL A 1 93 ? 3.665 -10.281 10.724 1.00 87.44 93 VAL A CA 1
ATOM 758 C C . VAL A 1 93 ? 2.890 -8.981 10.541 1.00 87.44 93 VAL A C 1
ATOM 760 O O . VAL A 1 93 ? 3.018 -8.057 11.347 1.00 87.44 93 VAL A O 1
ATOM 763 N N . TYR A 1 94 ? 2.103 -8.902 9.474 1.00 89.38 94 TYR A N 1
ATOM 764 C CA . TYR A 1 94 ? 1.188 -7.793 9.245 1.00 89.38 94 TYR A CA 1
ATOM 765 C C . TYR A 1 94 ? -0.243 -8.286 9.409 1.00 89.38 94 TYR A C 1
ATOM 767 O O . TYR A 1 94 ? -0.573 -9.375 8.946 1.00 89.38 94 TYR A O 1
ATOM 775 N N . GLU A 1 95 ? -1.062 -7.486 10.077 1.00 91.12 95 GLU A N 1
ATOM 776 C CA . GLU A 1 95 ? -2.508 -7.667 10.141 1.00 91.12 95 GLU A CA 1
ATOM 777 C C . GLU A 1 95 ? -3.184 -6.488 9.461 1.00 91.12 95 GLU A C 1
ATOM 779 O O . GLU A 1 95 ? -2.824 -5.334 9.717 1.00 91.12 95 GLU A O 1
ATOM 784 N N . VAL A 1 96 ? -4.162 -6.791 8.616 1.00 94.00 96 VAL A N 1
ATOM 785 C CA . VAL A 1 96 ? -5.001 -5.801 7.950 1.00 94.00 96 VAL A CA 1
ATOM 786 C C . VAL A 1 96 ? -6.409 -5.856 8.526 1.00 94.00 96 VAL A C 1
ATOM 788 O O . VAL A 1 96 ? -6.990 -6.926 8.682 1.00 94.00 96 VAL A O 1
ATOM 791 N N . GLU A 1 97 ? -6.949 -4.688 8.848 1.00 94.31 97 GLU A N 1
ATOM 792 C CA . GLU A 1 97 ? -8.302 -4.502 9.364 1.00 94.31 97 GLU A CA 1
ATOM 793 C C . GLU A 1 97 ? -9.045 -3.526 8.445 1.00 94.31 97 GLU A C 1
ATOM 795 O O . GLU A 1 97 ? -8.614 -2.382 8.262 1.00 94.31 97 GLU A O 1
ATOM 800 N N . LEU A 1 98 ? -10.165 -3.963 7.867 1.00 94.00 98 LEU A N 1
ATOM 801 C CA . LEU A 1 98 ? -11.054 -3.086 7.110 1.00 94.00 98 LEU A CA 1
ATOM 802 C C . LEU A 1 98 ? -11.734 -2.111 8.079 1.00 94.00 98 LEU A C 1
ATOM 804 O O . LEU A 1 98 ? -12.462 -2.525 8.974 1.00 94.00 98 LEU A O 1
ATOM 808 N N . THR A 1 99 ? -11.470 -0.817 7.913 1.00 94.38 99 THR A N 1
ATOM 809 C CA . THR A 1 99 ? -11.995 0.242 8.789 1.00 94.38 99 THR A CA 1
ATOM 810 C C . THR A 1 99 ? -13.248 0.894 8.211 1.00 94.38 99 THR A C 1
ATOM 812 O O . THR A 1 99 ? -14.162 1.210 8.965 1.00 94.38 99 THR A O 1
ATOM 815 N N . LYS A 1 100 ? -13.285 1.117 6.892 1.00 94.00 100 LYS A N 1
ATOM 816 C CA . LYS A 1 100 ? -14.457 1.634 6.170 1.00 94.00 100 LYS A CA 1
ATOM 817 C C . LYS A 1 100 ? -14.550 0.984 4.804 1.00 94.00 100 LYS A C 1
ATOM 819 O O . LYS A 1 100 ? -13.515 0.790 4.158 1.00 94.00 100 LYS A O 1
ATOM 824 N N . LYS A 1 101 ? -15.768 0.689 4.367 1.00 92.75 101 LYS A N 1
ATOM 825 C CA . LYS A 1 101 ? -16.035 0.182 3.023 1.00 92.75 101 LYS A CA 1
ATOM 826 C C . LYS A 1 101 ? -15.999 1.310 1.987 1.00 92.75 101 LYS A C 1
ATOM 828 O O . LYS A 1 101 ? -16.119 2.476 2.373 1.00 92.75 101 LYS A O 1
ATOM 833 N N . PRO A 1 102 ? -15.844 0.991 0.689 1.00 90.62 102 PRO A N 1
ATOM 834 C CA . PRO A 1 102 ? -15.756 2.000 -0.360 1.00 90.62 102 PRO A CA 1
ATOM 835 C C . PRO A 1 102 ? -16.948 2.955 -0.357 1.00 90.62 102 PRO A C 1
ATOM 837 O O . PRO A 1 102 ? -16.750 4.163 -0.447 1.00 90.62 102 PRO A O 1
ATOM 840 N N . GLU A 1 103 ? -18.166 2.439 -0.155 1.00 89.81 103 GLU A N 1
ATOM 841 C CA . GLU A 1 103 ? -19.416 3.208 -0.219 1.00 89.81 103 GLU A CA 1
ATOM 842 C C . GLU A 1 103 ? -19.478 4.326 0.834 1.00 89.81 103 GLU A C 1
ATOM 844 O O . GLU A 1 103 ? -20.154 5.331 0.641 1.00 89.81 103 GLU A O 1
ATOM 849 N N . GLU A 1 104 ? -18.743 4.180 1.938 1.00 89.38 104 GLU A N 1
ATOM 850 C CA . GLU A 1 104 ? -18.717 5.142 3.044 1.00 89.38 104 GLU A CA 1
ATOM 851 C C . GLU A 1 104 ? -17.745 6.310 2.808 1.00 89.38 104 GLU A C 1
ATOM 853 O O . GLU A 1 104 ? -17.751 7.289 3.561 1.00 89.38 104 GLU A O 1
ATOM 858 N N . VAL A 1 105 ? -16.852 6.192 1.820 1.00 90.50 105 VAL A N 1
ATOM 859 C CA . VAL A 1 105 ? -15.736 7.131 1.614 1.00 90.50 105 VAL A CA 1
ATOM 860 C C . VAL A 1 105 ? -15.533 7.564 0.163 1.00 90.50 105 VAL A C 1
ATOM 862 O O . VAL A 1 105 ? -14.588 8.311 -0.096 1.00 90.50 105 VAL A O 1
ATOM 865 N N . VAL A 1 106 ? -16.404 7.155 -0.768 1.00 86.44 106 VAL A N 1
ATOM 866 C CA . VAL A 1 106 ? -16.292 7.451 -2.212 1.00 86.44 106 VAL A CA 1
ATOM 867 C C . VAL A 1 106 ? -15.978 8.924 -2.472 1.00 86.44 106 VAL A C 1
ATOM 869 O O . VAL A 1 106 ? -14.955 9.230 -3.083 1.00 86.44 106 VAL A O 1
ATOM 872 N N . ASP A 1 107 ? -16.792 9.837 -1.938 1.00 88.75 107 ASP A N 1
ATOM 873 C CA . ASP A 1 107 ? -16.654 11.280 -2.186 1.00 88.75 107 ASP A CA 1
ATOM 874 C C . ASP A 1 107 ? -15.315 11.843 -1.687 1.00 88.75 107 ASP A C 1
ATOM 876 O O . ASP A 1 107 ? -14.754 12.772 -2.264 1.00 88.75 107 ASP A O 1
ATOM 880 N N . GLN A 1 108 ? -14.768 11.262 -0.616 1.00 87.25 108 GLN A N 1
ATOM 881 C CA . GLN A 1 108 ? -13.484 11.673 -0.044 1.00 87.25 108 GLN A CA 1
ATOM 882 C C . GLN A 1 108 ? -12.303 11.118 -0.844 1.00 87.25 108 GLN A C 1
ATOM 884 O O . GLN A 1 108 ? -11.231 11.725 -0.867 1.00 87.25 108 GLN A O 1
ATOM 889 N N . MET A 1 109 ? -12.486 9.961 -1.481 1.00 87.31 109 MET A N 1
ATOM 890 C CA . MET A 1 109 ? -11.451 9.253 -2.231 1.00 87.31 109 MET A CA 1
ATOM 891 C C . MET A 1 109 ? -11.375 9.703 -3.694 1.00 87.31 109 MET A C 1
ATOM 893 O O . MET A 1 109 ? -10.288 9.679 -4.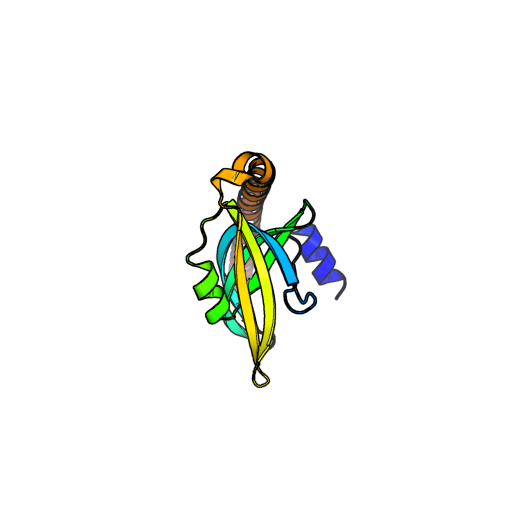273 1.00 87.31 109 MET A O 1
ATOM 897 N N . LEU A 1 110 ? -12.486 10.169 -4.275 1.00 87.19 110 LEU A N 1
ATOM 898 C CA . LEU A 1 110 ? -12.607 10.526 -5.691 1.00 87.19 110 LEU A CA 1
ATOM 899 C C . LEU A 1 110 ? -11.502 11.477 -6.205 1.00 87.19 110 LEU A C 1
ATOM 901 O O . LEU A 1 110 ? -10.865 11.133 -7.205 1.00 87.19 110 LEU A O 1
ATOM 905 N N . PRO A 1 111 ? -11.148 12.584 -5.514 1.00 89.00 111 PRO A N 1
ATOM 906 C CA . PRO A 1 111 ? -10.086 13.479 -5.989 1.00 89.00 111 PRO A CA 1
ATOM 907 C C . PRO A 1 111 ? -8.716 12.790 -6.087 1.00 89.00 111 PRO A C 1
ATOM 909 O O . PRO A 1 111 ? -7.862 13.151 -6.898 1.00 89.00 111 PRO A O 1
ATOM 912 N N . TYR A 1 112 ? -8.478 11.785 -5.243 1.00 88.31 112 TYR A N 1
ATOM 913 C CA . TYR A 1 112 ? -7.233 11.025 -5.233 1.00 88.31 112 TYR A CA 1
ATOM 914 C C . TYR A 1 112 ? -7.204 9.942 -6.309 1.00 88.31 112 TYR A C 1
ATOM 916 O O . TYR A 1 112 ? -6.131 9.665 -6.848 1.00 88.31 112 TYR A O 1
ATOM 924 N N . VAL A 1 113 ? -8.362 9.370 -6.648 1.00 86.38 113 VAL A N 1
ATOM 925 C CA . VAL A 1 113 ? -8.513 8.448 -7.781 1.00 86.38 113 VAL A CA 1
ATOM 926 C C . VAL A 1 113 ? -8.200 9.174 -9.090 1.00 86.38 113 VAL A C 1
ATOM 928 O O . VAL A 1 113 ? -7.390 8.692 -9.881 1.00 86.38 113 VAL A O 1
ATOM 931 N N . GLU A 1 114 ? -8.745 10.376 -9.290 1.00 84.50 114 GLU A N 1
ATOM 932 C CA . GLU A 1 114 ? -8.451 11.207 -10.467 1.00 84.50 114 GLU A CA 1
ATOM 933 C C . GLU A 1 114 ? -6.967 11.576 -10.551 1.00 84.50 114 GLU A C 1
ATOM 935 O O . GLU A 1 114 ? -6.340 11.437 -11.603 1.00 84.50 114 GLU A O 1
ATOM 940 N N . LYS A 1 115 ? -6.367 11.967 -9.421 1.00 83.44 115 LYS A N 1
ATOM 941 C CA . LYS A 1 115 ? -4.932 12.263 -9.346 1.00 83.44 115 LYS A CA 1
ATOM 942 C C . LYS A 1 115 ? -4.069 11.046 -9.689 1.00 83.44 115 LYS A C 1
ATOM 944 O O . LYS A 1 115 ? -3.048 11.185 -10.363 1.00 83.44 115 LYS A O 1
ATOM 949 N N . LEU A 1 116 ? -4.463 9.852 -9.240 1.00 83.44 116 LEU A N 1
ATOM 950 C CA . LEU A 1 116 ? -3.772 8.609 -9.580 1.00 83.44 116 LEU A CA 1
ATOM 951 C C . LEU A 1 116 ? -3.918 8.270 -11.069 1.00 83.44 116 LEU A C 1
ATOM 953 O O . LEU A 1 116 ? -2.952 7.825 -11.687 1.00 83.44 116 LEU A O 1
ATOM 957 N N . ARG A 1 117 ? -5.095 8.504 -11.655 1.00 83.25 117 ARG A N 1
ATOM 958 C CA . ARG A 1 117 ? -5.335 8.306 -13.088 1.00 83.25 117 ARG A CA 1
ATOM 959 C C . ARG A 1 117 ? -4.446 9.215 -13.938 1.00 83.25 117 ARG A C 1
ATOM 961 O O . ARG A 1 117 ? -3.717 8.707 -14.784 1.00 83.25 117 ARG A O 1
ATOM 968 N N . GLN A 1 118 ? -4.429 10.517 -13.650 1.00 79.88 118 GLN A N 1
ATOM 969 C CA . GLN A 1 118 ? -3.554 11.484 -14.331 1.00 79.88 118 GLN A CA 1
ATOM 970 C C . GLN A 1 118 ? -2.076 11.097 -14.213 1.00 79.88 118 GLN A C 1
ATOM 972 O O . GLN A 1 118 ? -1.305 11.242 -15.160 1.00 79.88 118 GLN A O 1
ATOM 977 N N . TYR A 1 119 ? -1.676 10.575 -13.050 1.00 77.75 119 TYR A N 1
ATOM 978 C CA . TYR A 1 119 ? -0.329 10.058 -12.853 1.00 77.75 119 TYR A CA 1
ATOM 979 C C . TYR A 1 119 ? -0.023 8.872 -13.780 1.00 77.75 119 TYR A C 1
ATOM 981 O O . TYR A 1 119 ? 0.999 8.892 -14.463 1.00 77.75 119 TYR A O 1
ATOM 989 N N . LYS A 1 120 ? -0.901 7.861 -13.835 1.00 74.25 120 LYS A N 1
ATOM 990 C CA . LYS A 1 120 ? -0.710 6.681 -14.695 1.00 74.25 120 LYS A CA 1
ATOM 991 C C . LYS A 1 120 ? -0.670 7.052 -16.184 1.00 74.25 120 LYS A C 1
ATOM 993 O O . LYS A 1 120 ? 0.202 6.563 -16.897 1.00 74.25 120 LYS A O 1
ATOM 998 N N . GLU A 1 121 ? -1.549 7.950 -16.630 1.00 74.00 121 GLU A N 1
ATOM 999 C CA . GLU A 1 121 ? -1.570 8.466 -18.008 1.00 74.00 121 GLU A CA 1
ATOM 1000 C C . GLU A 1 121 ? -0.273 9.229 -18.347 1.00 74.00 121 GLU A C 1
ATOM 1002 O O . GLU A 1 121 ? 0.331 9.007 -19.397 1.00 74.00 121 GLU A O 1
ATOM 1007 N N . GLY A 1 122 ? 0.220 10.067 -17.428 1.00 66.69 122 GLY A N 1
ATOM 1008 C CA . GLY A 1 122 ? 1.473 10.802 -17.613 1.00 66.69 122 GLY A CA 1
ATOM 1009 C C . GLY A 1 122 ? 2.709 9.899 -17.679 1.00 66.69 122 GLY A C 1
ATOM 1010 O O . GLY A 1 122 ? 3.558 10.100 -18.544 1.00 66.69 122 GLY A O 1
ATOM 1011 N N . VAL A 1 123 ? 2.797 8.884 -16.813 1.00 61.72 123 VAL A N 1
ATOM 1012 C CA . VAL A 1 123 ? 3.912 7.919 -16.805 1.00 61.72 123 VAL A CA 1
ATOM 1013 C C . VAL A 1 123 ? 3.943 7.079 -18.080 1.00 61.72 123 VAL A C 1
ATOM 1015 O O . VAL A 1 123 ? 5.022 6.878 -18.631 1.00 61.72 123 VAL A O 1
ATOM 1018 N N . GLY A 1 124 ? 2.787 6.630 -18.581 1.00 57.12 124 GLY A N 1
ATOM 1019 C CA . GLY A 1 124 ? 2.716 5.894 -19.849 1.00 57.12 124 GLY A CA 1
ATOM 1020 C C . GLY A 1 124 ? 3.346 6.678 -21.004 1.00 57.12 124 GLY A C 1
ATOM 1021 O O . GLY A 1 124 ? 4.189 6.149 -21.723 1.00 57.12 124 GLY A O 1
ATOM 1022 N N . SER A 1 125 ? 3.031 7.974 -21.094 1.00 58.69 125 SER A N 1
ATOM 1023 C CA . SER A 1 125 ? 3.555 8.854 -22.147 1.00 58.69 125 SER A CA 1
ATOM 1024 C C . SER A 1 125 ? 5.063 9.132 -22.053 1.00 58.69 125 SER A C 1
ATOM 1026 O O . SER A 1 125 ?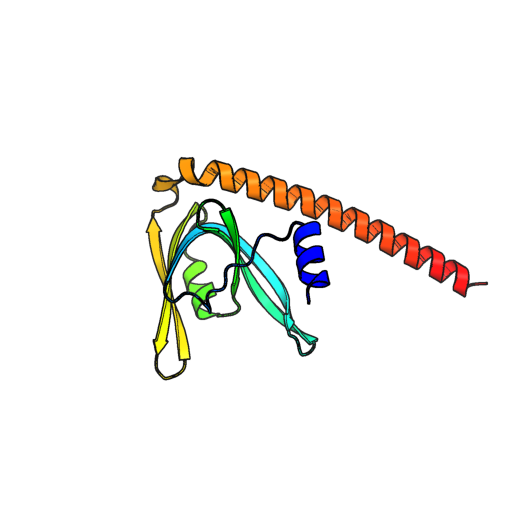 5.713 9.382 -23.066 1.00 58.69 125 SER A O 1
ATOM 1028 N N . GLU A 1 126 ? 5.638 9.108 -20.847 1.00 57.88 126 GLU A N 1
ATOM 1029 C CA . GLU A 1 126 ? 7.077 9.311 -20.631 1.00 57.88 126 GLU A CA 1
ATOM 1030 C C . GLU A 1 126 ? 7.866 8.032 -20.948 1.00 57.88 126 GLU A C 1
ATOM 1032 O O . GLU A 1 126 ? 8.913 8.106 -21.587 1.00 57.88 126 GLU A O 1
ATOM 1037 N N . ILE A 1 127 ? 7.331 6.859 -20.587 1.00 58.38 127 ILE A N 1
ATOM 1038 C CA . ILE A 1 127 ? 7.943 5.560 -20.904 1.00 58.38 127 ILE A CA 1
ATOM 1039 C C . ILE A 1 127 ? 8.015 5.335 -22.420 1.00 58.38 127 ILE A C 1
ATOM 1041 O O . ILE A 1 127 ? 9.048 4.879 -22.909 1.00 58.38 127 ILE A O 1
ATOM 1045 N N . GLU A 1 128 ? 6.958 5.665 -23.169 1.00 58.41 128 GLU A N 1
ATOM 1046 C CA . GLU A 1 128 ? 6.955 5.536 -24.635 1.00 58.41 128 GLU A CA 1
ATOM 1047 C C . GLU A 1 128 ? 8.025 6.414 -25.292 1.00 58.41 128 GLU A C 1
ATOM 1049 O O . GLU A 1 128 ? 8.793 5.923 -26.117 1.00 58.41 128 GLU A O 1
ATOM 1054 N N . LYS A 1 129 ? 8.160 7.673 -24.859 1.00 59.12 129 LYS A N 1
ATOM 1055 C CA . LYS A 1 129 ? 9.190 8.588 -25.377 1.00 59.12 129 LYS A CA 1
ATOM 1056 C C . LYS A 1 129 ? 10.605 8.092 -25.101 1.00 59.12 129 LYS A C 1
ATOM 1058 O O . LYS A 1 129 ? 11.432 8.078 -26.005 1.00 59.12 129 LYS A O 1
ATOM 1063 N N . THR A 1 130 ? 10.883 7.648 -23.874 1.00 60.28 130 THR A N 1
ATOM 1064 C CA . THR A 1 130 ? 12.205 7.101 -23.534 1.00 60.28 130 THR A CA 1
ATOM 1065 C C . THR A 1 130 ? 12.503 5.828 -24.324 1.00 60.28 130 THR A C 1
ATOM 1067 O O . THR A 1 130 ? 13.646 5.607 -24.714 1.00 60.28 130 THR A O 1
ATOM 1070 N N . LYS A 1 131 ? 11.497 4.990 -24.599 1.00 60.12 131 LYS A N 1
ATOM 1071 C CA . LYS A 1 131 ? 11.679 3.789 -25.418 1.00 60.12 131 LYS A CA 1
ATOM 1072 C C . LYS A 1 131 ? 12.030 4.138 -26.869 1.00 60.12 131 LYS A C 1
ATOM 1074 O O . LYS A 1 131 ? 12.976 3.562 -27.393 1.00 60.12 131 LYS A O 1
ATOM 1079 N N . GLU A 1 132 ? 11.340 5.105 -27.475 1.00 64.62 132 GLU A N 1
ATOM 1080 C CA . GLU A 1 132 ? 11.659 5.594 -28.827 1.00 64.62 132 GLU A CA 1
ATOM 1081 C C . GLU A 1 132 ? 13.059 6.224 -28.914 1.00 64.62 132 GLU A C 1
ATOM 1083 O O . GLU A 1 132 ? 13.760 6.043 -29.908 1.00 64.62 132 GLU A O 1
ATOM 1088 N N . GLU A 1 133 ? 13.483 6.967 -27.888 1.00 66.31 133 GLU A N 1
ATOM 1089 C CA . GLU A 1 133 ? 14.829 7.554 -27.828 1.00 66.31 133 GLU A CA 1
ATOM 1090 C C . GLU A 1 133 ? 15.917 6.477 -27.735 1.00 66.31 133 GLU A C 1
ATOM 1092 O O . GLU A 1 133 ? 16.903 6.533 -28.469 1.00 66.31 133 GLU A O 1
ATOM 1097 N N . VAL A 1 134 ? 15.713 5.463 -26.888 1.00 66.50 134 VAL A N 1
ATOM 1098 C CA . VAL A 1 134 ? 16.643 4.334 -26.748 1.00 66.50 134 VAL A CA 1
ATOM 1099 C C . VAL A 1 134 ? 16.697 3.494 -28.026 1.00 66.50 134 VAL A C 1
ATOM 1101 O O . VAL A 1 134 ? 17.783 3.099 -28.442 1.00 66.50 134 VAL A O 1
ATOM 1104 N N . GLU A 1 135 ? 15.561 3.234 -28.679 1.00 67.44 135 GLU A N 1
ATOM 1105 C CA . GLU A 1 135 ? 15.527 2.511 -29.959 1.00 67.44 135 GLU A CA 1
ATOM 1106 C C . GLU A 1 135 ? 16.305 3.267 -31.050 1.00 67.44 135 GLU A C 1
ATOM 1108 O O . GLU A 1 135 ? 17.128 2.661 -31.736 1.00 67.44 135 GLU A O 1
ATOM 1113 N N . LYS A 1 136 ? 16.157 4.596 -31.138 1.00 72.75 136 LYS A N 1
ATOM 1114 C CA . LYS A 1 136 ? 16.928 5.430 -32.078 1.00 72.75 136 LYS A CA 1
ATOM 1115 C C . LYS A 1 136 ? 18.431 5.436 -31.792 1.00 72.75 136 LYS A C 1
ATOM 1117 O O . LYS A 1 136 ? 19.220 5.396 -32.733 1.00 72.75 136 LYS A O 1
ATOM 1122 N N . GLU A 1 137 ? 18.845 5.474 -30.524 1.00 67.06 137 GLU A N 1
ATOM 1123 C CA . GLU A 1 137 ? 20.266 5.369 -30.153 1.00 67.06 137 GLU A CA 1
ATOM 1124 C C . GLU A 1 137 ? 20.859 3.998 -30.509 1.00 67.06 137 GLU A C 1
ATOM 1126 O O . GLU A 1 137 ? 22.010 3.916 -30.945 1.00 67.06 137 GLU A O 1
ATOM 1131 N N . ILE A 1 138 ? 20.090 2.919 -30.334 1.00 69.44 138 ILE A N 1
ATOM 1132 C CA . ILE A 1 138 ? 20.518 1.563 -30.703 1.00 69.44 138 ILE A CA 1
ATOM 1133 C C . ILE A 1 138 ? 20.661 1.447 -32.224 1.00 69.44 138 ILE A C 1
ATOM 1135 O O . ILE A 1 138 ? 21.665 0.914 -32.694 1.00 69.44 138 ILE A O 1
ATOM 1139 N N . GLU A 1 139 ? 19.706 1.974 -32.995 1.00 68.94 139 GLU A N 1
ATOM 1140 C CA . GLU A 1 139 ? 19.780 1.991 -34.460 1.00 68.94 139 GLU A CA 1
ATOM 1141 C C . GLU A 1 139 ? 20.974 2.808 -34.969 1.00 68.94 139 GLU A C 1
ATOM 1143 O O . GLU A 1 139 ? 21.692 2.350 -35.859 1.00 68.94 139 GLU A O 1
ATOM 1148 N N . GLN A 1 140 ? 21.242 3.979 -34.380 1.00 71.00 140 GLN A N 1
ATOM 1149 C CA . GLN A 1 140 ? 22.408 4.793 -34.737 1.00 71.00 140 GLN A CA 1
ATOM 1150 C C . GLN A 1 140 ? 23.729 4.081 -34.434 1.00 71.00 140 GLN A C 1
ATOM 1152 O O . GLN A 1 140 ? 24.606 4.047 -35.295 1.00 71.00 140 GLN A O 1
ATOM 1157 N N . LYS A 1 141 ? 23.862 3.449 -33.262 1.00 66.75 141 LYS A N 1
ATOM 1158 C CA . LYS A 1 141 ? 25.066 2.672 -32.925 1.00 66.75 141 LYS A CA 1
ATOM 1159 C C . LYS A 1 141 ? 25.261 1.456 -33.822 1.00 66.75 141 LYS A C 1
ATOM 1161 O O . LYS A 1 141 ? 26.385 1.175 -34.220 1.00 66.75 141 LYS A O 1
ATOM 1166 N N . ALA A 1 142 ? 24.184 0.752 -34.171 1.00 66.62 142 ALA A N 1
ATOM 1167 C CA . ALA A 1 142 ? 24.259 -0.380 -35.091 1.00 66.62 142 ALA A CA 1
ATOM 1168 C C . ALA A 1 142 ? 24.716 0.054 -36.495 1.00 66.62 142 ALA A C 1
ATOM 1170 O O . ALA A 1 142 ? 25.459 -0.672 -37.154 1.00 66.62 142 ALA A O 1
ATOM 1171 N N . LEU A 1 143 ? 24.313 1.247 -36.943 1.00 66.88 143 LEU A N 1
ATOM 1172 C CA . LEU A 1 143 ? 24.788 1.854 -38.187 1.00 66.88 143 LEU A CA 1
ATOM 1173 C C . LEU A 1 143 ? 26.270 2.247 -38.116 1.00 66.88 143 LEU A C 1
ATOM 1175 O O . LEU A 1 143 ? 26.990 1.992 -39.075 1.00 66.88 143 LEU A O 1
ATOM 1179 N N . GLU A 1 144 ? 26.739 2.810 -37.003 1.00 63.78 144 GLU A N 1
ATOM 1180 C CA . GLU A 1 144 ? 28.149 3.189 -36.816 1.00 63.78 144 GLU A CA 1
ATOM 1181 C C . GLU A 1 144 ? 29.099 1.985 -36.707 1.00 63.78 144 GLU A C 1
ATOM 1183 O O . GLU A 1 144 ? 30.225 2.064 -37.185 1.00 63.78 144 GLU A O 1
ATOM 1188 N N . GLU A 1 145 ? 28.659 0.860 -36.134 1.00 58.00 145 GLU A N 1
ATOM 1189 C CA . GLU A 1 145 ? 29.456 -0.380 -36.049 1.00 58.00 145 GLU A CA 1
ATOM 1190 C C . GLU A 1 145 ? 29.460 -1.203 -37.355 1.00 58.00 145 GLU A C 1
ATOM 1192 O O . GLU A 1 145 ? 30.206 -2.177 -37.473 1.00 58.00 145 GLU A O 1
ATOM 1197 N N . SER A 1 146 ? 28.632 -0.826 -38.336 1.00 55.47 146 SER A N 1
ATOM 1198 C CA . SER A 1 146 ? 28.513 -1.501 -39.639 1.00 55.47 146 SER A CA 1
ATOM 1199 C C . SER A 1 146 ? 29.368 -0.870 -40.756 1.00 55.47 146 SER A C 1
ATOM 1201 O O . SER A 1 146 ? 29.332 -1.368 -41.885 1.00 55.47 146 SER A O 1
ATOM 1203 N N . PHE A 1 147 ? 30.115 0.203 -40.465 1.00 48.25 147 PHE A N 1
ATOM 1204 C CA . PHE A 1 147 ? 31.059 0.888 -41.365 1.00 48.25 147 PHE A CA 1
ATOM 1205 C C . PHE A 1 147 ? 32.504 0.752 -40.870 1.00 48.25 147 PHE A C 1
ATOM 1207 O O . PHE A 1 147 ? 33.408 0.757 -41.739 1.00 48.25 147 PHE A O 1
#

Foldseek 3Di:
DVVVVVVCVVLPPFAADDPVVDQKFKWAWQDKDWDWDADPVRDIAIWIWTFIQGPNGTHIYTDRDPQVVVQCVPADHQWIKMWGWDQDPNDTDIDIDTPGHNVVCVVVCVVVNVVVVVSVVVSVVVVVVVVVVVVVVVVVVVVVVVD